Protein AF-A0A7S1UYC4-F1 (afdb_monomer_lite)

Sequence (180 aa):
DSVGELQQQQTVWDTWADSWAESAERAQAITNIPKEDDFQPSTLEFLNQTRNWTEAQLPPSNTTVIFMVMSARHNFDRRQTIRETWRQGHESNVYFLVSDICWVLPQYKYPDPYACEGPQGHNGTFEQANIDDQQQLEQEQQEHRDLIFVPRKESYRSLVYKLKFAYKWSTDHVPKLKWV

pLDDT: mean 78.08, std 19.07, range [38.5, 98.44]

Radius of gyration: 22.99 Å; chains: 1; bounding box: 60×37×69 Å

Structure (mmCIF, N/CA/C/O backbone):
data_AF-A0A7S1UYC4-F1
#
_entry.id   AF-A0A7S1UYC4-F1
#
loop_
_atom_site.group_PDB
_atom_site.id
_atom_site.type_symbol
_atom_site.label_atom_id
_atom_site.label_alt_id
_atom_site.label_comp_id
_atom_site.label_asym_id
_atom_site.label_entity_id
_atom_site.label_seq_id
_atom_site.pdbx_PDB_ins_code
_atom_site.Cartn_x
_atom_site.Cartn_y
_atom_site.Cartn_z
_atom_site.occupancy
_atom_site.B_iso_or_equiv
_atom_site.auth_seq_id
_atom_site.auth_comp_id
_atom_site.auth_asym_id
_atom_site.auth_atom_id
_atom_site.pdbx_PDB_model_num
ATOM 1 N N . ASP A 1 1 ? -42.818 -12.882 -49.581 1.00 61.03 1 ASP A N 1
ATOM 2 C CA . ASP A 1 1 ? -42.000 -12.134 -48.603 1.00 61.03 1 ASP A CA 1
ATOM 3 C C . ASP A 1 1 ? -41.576 -12.916 -47.356 1.00 61.03 1 ASP A C 1
ATOM 5 O O . ASP A 1 1 ? -40.794 -12.397 -46.581 1.00 61.03 1 ASP A O 1
ATOM 9 N N . SER A 1 2 ? -41.949 -14.192 -47.194 1.00 57.38 2 SER A N 1
ATOM 10 C CA . SER A 1 2 ? -41.576 -15.014 -46.025 1.00 57.38 2 SER A CA 1
ATOM 11 C C . SER A 1 2 ? -40.183 -15.667 -46.079 1.00 57.38 2 SER A C 1
ATOM 13 O O . SER A 1 2 ? -39.657 -16.077 -45.051 1.00 57.38 2 SER A O 1
ATOM 15 N N . VAL A 1 3 ? -39.562 -15.785 -47.259 1.00 56.50 3 VAL A N 1
ATOM 16 C CA . VAL A 1 3 ? -38.241 -16.437 -47.413 1.00 56.50 3 VAL A CA 1
ATOM 17 C C . VAL A 1 3 ? -37.093 -15.501 -47.009 1.00 56.50 3 VAL A C 1
ATOM 19 O O . VAL A 1 3 ? -36.118 -15.950 -46.412 1.00 56.50 3 VAL A O 1
ATOM 22 N N . GLY A 1 4 ? -37.232 -14.197 -47.274 1.00 57.47 4 GLY A N 1
ATOM 23 C CA . GLY A 1 4 ? -36.236 -13.191 -46.887 1.00 57.47 4 GLY A CA 1
ATOM 24 C C . GLY A 1 4 ? -36.170 -12.974 -45.373 1.00 57.47 4 GLY A C 1
ATOM 25 O O . GLY A 1 4 ? -35.083 -12.833 -44.821 1.00 57.47 4 GLY A O 1
ATOM 26 N N . GLU A 1 5 ? -37.315 -13.040 -44.690 1.00 56.94 5 GLU A N 1
ATOM 27 C CA . GLU A 1 5 ? -37.403 -12.926 -43.228 1.00 56.94 5 GLU A CA 1
ATOM 28 C C . GLU A 1 5 ? -36.732 -14.108 -42.512 1.00 56.94 5 GLU A C 1
ATOM 30 O O . GLU A 1 5 ? -36.017 -13.914 -41.531 1.00 56.94 5 GLU A O 1
ATOM 35 N N . LEU A 1 6 ? -36.886 -15.329 -43.041 1.00 57.69 6 LEU A N 1
ATOM 36 C CA . LEU A 1 6 ? -36.241 -16.527 -42.491 1.00 57.69 6 LEU A CA 1
ATOM 37 C C . LEU A 1 6 ? -34.716 -16.496 -42.661 1.00 57.69 6 LEU A C 1
ATOM 39 O O . LEU A 1 6 ? -33.992 -16.859 -41.737 1.00 57.69 6 LEU A O 1
ATOM 43 N N . GLN A 1 7 ? -34.212 -16.016 -43.802 1.00 63.75 7 GLN A N 1
ATOM 44 C CA . GLN A 1 7 ? -32.767 -15.850 -44.014 1.00 63.75 7 GLN A CA 1
ATOM 45 C C . GLN A 1 7 ? -32.174 -14.776 -43.095 1.00 63.75 7 GLN A C 1
ATOM 47 O O . GLN A 1 7 ? -31.082 -14.951 -42.551 1.00 63.75 7 GLN A O 1
ATOM 52 N N . GLN A 1 8 ? -32.909 -13.687 -42.872 1.00 66.56 8 GLN A N 1
ATOM 53 C CA . GLN A 1 8 ? -32.473 -12.616 -41.984 1.00 66.56 8 GLN A CA 1
ATOM 54 C C . GLN A 1 8 ? -32.455 -13.068 -40.517 1.00 66.56 8 GLN A C 1
ATOM 56 O O . GLN A 1 8 ? -31.492 -12.784 -39.809 1.00 66.56 8 GLN A O 1
ATOM 61 N N . GLN A 1 9 ? -33.451 -13.846 -40.079 1.00 62.72 9 GLN A N 1
ATOM 62 C CA . GLN A 1 9 ? -33.448 -14.445 -38.742 1.00 62.72 9 GLN A CA 1
ATOM 63 C C . GLN A 1 9 ? -32.313 -15.458 -38.571 1.00 62.72 9 GLN A C 1
ATOM 65 O O . GLN A 1 9 ? -31.640 -15.423 -37.546 1.00 62.72 9 GLN A O 1
ATOM 70 N N . GLN A 1 10 ? -32.040 -16.299 -39.574 1.00 67.06 10 GLN A N 1
ATOM 71 C CA . GLN A 1 10 ? -30.927 -17.252 -39.514 1.00 67.06 10 GLN A CA 1
ATOM 72 C C . GLN A 1 10 ? -29.578 -16.538 -39.351 1.00 67.06 10 GLN A C 1
ATOM 74 O O . GLN A 1 10 ? -28.783 -16.919 -38.503 1.00 67.06 10 GLN A O 1
ATOM 79 N N . THR A 1 11 ? -29.371 -15.429 -40.065 1.00 69.00 11 THR A N 1
ATOM 80 C CA . THR A 1 11 ? -28.121 -14.651 -39.979 1.00 69.00 11 THR A CA 1
ATOM 81 C C . THR A 1 11 ? -27.931 -14.026 -38.588 1.00 69.00 11 THR A C 1
ATOM 83 O O . THR A 1 11 ? -26.813 -13.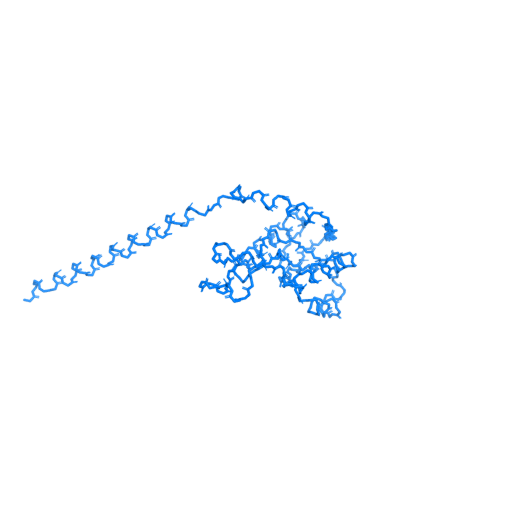927 -38.079 1.00 69.00 11 THR A O 1
ATOM 86 N N . VAL A 1 12 ? -29.027 -13.621 -37.937 1.00 71.12 12 VAL A N 1
ATOM 87 C CA . VAL A 1 12 ? -28.997 -13.138 -36.548 1.00 71.12 12 VAL A CA 1
ATOM 88 C C . VAL A 1 12 ? -28.675 -14.283 -35.583 1.00 71.12 12 VAL A C 1
ATOM 90 O O . VAL A 1 12 ? -27.864 -14.106 -34.684 1.00 71.12 12 VAL A O 1
ATOM 93 N N . TRP A 1 13 ? -29.244 -15.473 -35.775 1.00 58.12 13 TRP A N 1
ATOM 94 C CA . TRP A 1 13 ? -28.916 -16.628 -34.935 1.00 58.12 13 TRP A CA 1
ATOM 95 C C . TRP A 1 13 ? -27.456 -17.063 -35.072 1.00 58.12 13 TRP A C 1
ATOM 97 O O . TRP A 1 13 ? -26.818 -17.336 -34.056 1.00 58.12 13 TRP A O 1
ATOM 107 N N . ASP A 1 14 ? -26.919 -17.054 -36.290 1.00 69.94 14 ASP A N 1
ATOM 108 C CA . ASP A 1 14 ? -25.530 -17.431 -36.562 1.00 69.94 14 ASP A CA 1
ATOM 109 C C . ASP A 1 14 ? -24.551 -16.422 -35.928 1.00 69.94 14 ASP A C 1
ATOM 111 O O . ASP A 1 14 ? -23.631 -16.811 -35.213 1.00 69.94 14 ASP A O 1
ATOM 115 N N . THR A 1 15 ? -24.815 -15.115 -36.054 1.00 71.06 15 THR A N 1
ATOM 116 C CA . THR A 1 15 ? -23.986 -14.071 -35.410 1.00 71.06 15 THR A CA 1
ATOM 117 C C . THR A 1 15 ? -24.030 -14.117 -33.884 1.00 71.06 15 THR A C 1
ATOM 119 O O . THR A 1 15 ? -23.023 -13.854 -33.223 1.00 71.06 15 THR A O 1
ATOM 122 N N . TRP A 1 16 ? -25.178 -14.464 -33.299 1.00 59.78 16 TRP A N 1
ATOM 123 C CA . TRP A 1 16 ? -25.258 -14.690 -31.860 1.00 59.78 16 TRP A CA 1
ATOM 124 C C . TRP A 1 16 ? -24.466 -15.937 -31.471 1.00 59.78 16 TRP A C 1
ATOM 126 O O . TRP A 1 16 ? -23.680 -15.868 -30.530 1.00 59.78 16 TRP A O 1
ATOM 136 N N . ALA A 1 17 ? -24.617 -17.051 -32.191 1.00 64.69 17 ALA A N 1
ATOM 137 C CA . ALA A 1 17 ? -23.889 -18.288 -31.916 1.00 64.69 17 ALA A CA 1
ATOM 138 C C . ALA A 1 17 ? -22.362 -18.090 -31.954 1.00 64.69 17 ALA A C 1
ATOM 140 O O . ALA A 1 17 ? -21.678 -18.540 -31.033 1.00 64.69 17 ALA A O 1
ATOM 141 N N . ASP A 1 18 ? -21.851 -17.337 -32.929 1.00 71.69 18 ASP A N 1
ATOM 142 C CA . ASP A 1 18 ? -20.430 -16.984 -33.026 1.00 71.69 18 ASP A CA 1
ATOM 143 C C . ASP A 1 18 ? -19.976 -16.120 -31.836 1.00 71.69 18 ASP A C 1
ATOM 145 O O . ASP A 1 18 ? -18.947 -16.390 -31.215 1.00 71.69 18 ASP A O 1
ATOM 149 N N . SER A 1 19 ? -20.786 -15.137 -31.423 1.00 71.56 19 SER A N 1
ATOM 150 C CA . SER A 1 19 ? -20.509 -14.308 -30.239 1.00 71.56 19 SER A CA 1
ATOM 151 C C . SER A 1 19 ? -20.485 -15.118 -28.935 1.00 71.56 19 SER A C 1
ATOM 153 O O . SER A 1 19 ? -19.670 -14.841 -28.044 1.00 71.56 19 SER A O 1
ATOM 155 N N . TRP A 1 20 ? -21.350 -16.129 -28.808 1.00 53.97 20 TRP A N 1
ATOM 156 C CA . TRP A 1 20 ? -21.360 -17.043 -27.665 1.00 53.97 20 TRP A CA 1
ATOM 157 C C . TRP A 1 20 ? -20.148 -17.976 -27.676 1.00 53.97 20 TRP A C 1
ATOM 159 O O . TRP A 1 20 ? -19.571 -18.210 -26.613 1.00 53.97 20 TRP A O 1
ATOM 169 N N . ALA A 1 21 ? -19.723 -18.458 -28.847 1.00 61.84 21 ALA A N 1
ATOM 170 C CA . ALA A 1 21 ? -18.513 -19.263 -28.996 1.00 61.84 21 ALA A CA 1
ATOM 171 C C . ALA A 1 21 ? -17.251 -18.459 -28.630 1.00 61.84 21 ALA A C 1
ATOM 173 O O . ALA A 1 21 ? -16.477 -18.903 -27.783 1.00 61.84 21 ALA A O 1
ATOM 174 N N . GLU A 1 22 ? -17.104 -17.230 -29.135 1.00 65.06 22 GLU A N 1
ATOM 175 C CA . GLU A 1 22 ? -16.003 -16.328 -28.758 1.00 65.06 22 GLU A CA 1
ATOM 176 C C . GLU A 1 22 ? -16.016 -15.985 -27.259 1.00 65.06 22 GLU A C 1
ATOM 178 O O . GLU A 1 22 ? -14.968 -15.882 -26.615 1.00 65.06 22 GLU A O 1
ATOM 183 N N . SER A 1 23 ? -17.202 -15.818 -26.667 1.00 61.06 23 SER A N 1
ATOM 184 C CA . SER A 1 23 ? -17.340 -15.557 -25.228 1.00 61.06 23 SER A CA 1
ATOM 185 C C . SER A 1 23 ? -16.987 -16.782 -24.383 1.00 61.06 23 SER A C 1
ATOM 187 O O . SER A 1 23 ? -16.372 -16.634 -23.326 1.00 61.06 23 SER A O 1
ATOM 189 N N . ALA A 1 24 ? -17.322 -17.987 -24.849 1.00 54.81 24 ALA A N 1
ATOM 190 C CA . ALA A 1 24 ? -16.946 -19.240 -24.205 1.00 54.81 24 ALA A CA 1
ATOM 191 C C . ALA A 1 24 ? -15.434 -19.501 -24.306 1.00 54.81 24 ALA A C 1
ATOM 193 O O . ALA A 1 24 ? -14.824 -19.900 -23.315 1.00 54.81 24 ALA A O 1
ATOM 194 N N . GLU A 1 25 ? -14.804 -19.195 -25.442 1.00 59.28 25 GLU A N 1
ATOM 195 C CA . GLU A 1 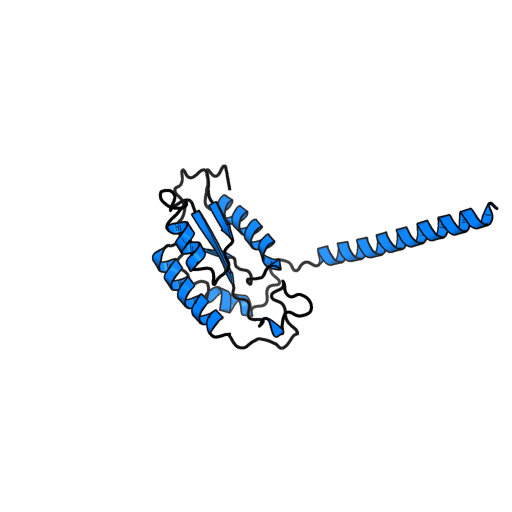25 ? -13.345 -19.254 -25.604 1.00 59.28 25 GLU A CA 1
ATOM 196 C C . GLU A 1 25 ? -12.630 -18.229 -24.711 1.00 59.28 25 GLU A C 1
ATOM 198 O O . GLU A 1 25 ? -11.659 -18.564 -24.027 1.00 59.28 25 GLU A O 1
ATOM 203 N N . ARG A 1 26 ? -13.152 -16.997 -24.606 1.00 55.41 26 ARG A N 1
ATOM 204 C CA . ARG A 1 26 ? -12.659 -15.993 -23.643 1.00 55.41 26 ARG A CA 1
ATOM 205 C C . ARG A 1 26 ? -12.831 -16.445 -22.193 1.00 55.41 26 ARG A C 1
ATOM 207 O O . ARG A 1 26 ? -11.939 -16.216 -21.379 1.00 55.41 26 ARG A O 1
ATOM 214 N N . ALA A 1 27 ? -13.938 -17.106 -21.858 1.00 49.56 27 ALA A N 1
ATOM 215 C CA . ALA A 1 27 ? -14.164 -17.661 -20.525 1.00 49.56 27 ALA A CA 1
ATOM 216 C C . ALA A 1 27 ? -13.202 -18.821 -20.212 1.00 49.56 27 ALA A C 1
ATOM 218 O O . ALA A 1 27 ? -12.683 -18.904 -19.099 1.00 49.56 27 ALA A O 1
ATOM 219 N N . GLN A 1 28 ? -12.886 -19.669 -21.194 1.00 49.75 28 GLN A N 1
ATOM 220 C CA . GLN A 1 28 ? -11.868 -20.715 -21.053 1.00 49.75 28 GLN A CA 1
ATOM 221 C C . GLN A 1 28 ? -10.452 -20.125 -20.929 1.00 49.75 28 GLN A C 1
ATOM 223 O O . GLN A 1 28 ? -9.658 -20.607 -20.121 1.00 49.75 28 GLN A O 1
ATOM 228 N N . ALA A 1 29 ? -10.145 -19.013 -21.602 1.00 49.47 29 ALA A N 1
ATOM 229 C CA . ALA A 1 29 ? -8.887 -18.287 -21.406 1.00 49.47 29 ALA A CA 1
ATOM 230 C C . ALA A 1 29 ? -8.743 -17.697 -19.984 1.00 49.47 29 ALA A C 1
ATOM 232 O O . ALA A 1 29 ? -7.631 -17.607 -19.467 1.00 49.47 29 ALA A O 1
ATOM 233 N N . ILE A 1 30 ? -9.854 -17.371 -19.309 1.00 47.16 30 ILE A N 1
ATOM 234 C CA . ILE A 1 30 ? -9.869 -16.942 -17.896 1.00 47.16 30 ILE A CA 1
ATOM 235 C C . ILE A 1 30 ? -9.618 -18.124 -16.941 1.00 47.16 30 ILE A C 1
ATOM 237 O O . ILE A 1 30 ? -9.081 -17.931 -15.854 1.00 47.16 30 ILE A O 1
ATOM 241 N N . THR A 1 31 ? -9.924 -19.365 -17.336 1.00 41.88 31 THR A N 1
ATOM 242 C CA . THR A 1 31 ? -9.573 -20.551 -16.524 1.00 41.88 31 THR A CA 1
ATOM 243 C C . THR A 1 31 ? -8.085 -20.912 -16.570 1.00 41.88 31 THR A C 1
ATOM 245 O O . THR A 1 31 ? -7.616 -21.646 -15.705 1.00 41.88 31 THR A O 1
ATOM 248 N N . ASN A 1 32 ? -7.333 -20.323 -17.507 1.00 43.12 32 ASN A N 1
ATOM 249 C CA . ASN A 1 32 ? -5.875 -20.421 -17.610 1.00 43.12 32 ASN A CA 1
ATOM 250 C C . ASN A 1 32 ? -5.150 -19.255 -16.915 1.00 43.12 32 ASN A C 1
ATOM 252 O O . ASN A 1 32 ? -4.020 -18.924 -17.275 1.00 43.12 32 ASN A O 1
ATOM 256 N N . ILE A 1 33 ? -5.777 -18.613 -15.920 1.00 44.91 33 ILE A N 1
ATOM 257 C CA . ILE A 1 33 ? -5.025 -17.769 -14.986 1.00 44.91 33 ILE A CA 1
ATOM 258 C C . ILE A 1 33 ? -3.999 -18.686 -14.301 1.00 44.91 33 ILE A C 1
ATOM 260 O O . ILE A 1 33 ? -4.416 -19.673 -13.687 1.00 44.91 33 ILE A O 1
ATOM 264 N N . PRO A 1 34 ? -2.687 -18.394 -14.408 1.00 39.03 34 PRO A N 1
ATOM 265 C CA . PRO A 1 34 ? -1.658 -19.191 -13.757 1.00 39.03 34 PRO A CA 1
ATOM 266 C C . PRO A 1 34 ? -1.994 -19.334 -12.278 1.00 39.03 34 PRO A C 1
ATOM 268 O O . PRO A 1 34 ? -2.412 -18.361 -11.633 1.00 39.03 34 PRO A O 1
ATOM 271 N N . LYS A 1 35 ? -1.857 -20.548 -11.744 1.00 41.84 35 LYS A N 1
ATOM 272 C CA . LYS A 1 35 ? -2.041 -20.752 -10.307 1.00 41.84 35 LYS A CA 1
ATOM 273 C C . LYS A 1 35 ? -0.963 -19.947 -9.586 1.00 41.84 35 LYS A C 1
ATOM 275 O O . LYS A 1 35 ? 0.087 -19.649 -10.148 1.00 41.84 35 LYS A O 1
ATOM 280 N N . GLU A 1 36 ? -1.234 -19.581 -8.339 1.00 45.31 36 GLU A N 1
ATOM 281 C CA . GLU A 1 36 ? -0.348 -18.763 -7.493 1.00 45.31 36 GLU A CA 1
ATOM 282 C C . GLU A 1 36 ? 1.101 -19.311 -7.428 1.00 45.31 36 GLU A C 1
ATOM 284 O O . GLU A 1 36 ? 2.040 -18.549 -7.211 1.00 45.31 36 GLU A O 1
ATOM 289 N N . ASP A 1 37 ? 1.279 -20.599 -7.744 1.00 42.09 37 ASP A N 1
ATOM 290 C CA . ASP A 1 37 ? 2.545 -21.338 -7.785 1.00 42.09 37 ASP A CA 1
ATOM 291 C C . ASP A 1 37 ? 3.351 -21.228 -9.104 1.00 42.09 37 ASP A C 1
ATOM 293 O O . ASP A 1 37 ? 4.490 -21.686 -9.155 1.00 42.09 37 ASP A O 1
ATOM 297 N N . ASP A 1 38 ? 2.825 -20.605 -10.167 1.00 40.00 38 ASP A N 1
ATOM 298 C CA . ASP A 1 38 ? 3.508 -20.480 -11.474 1.00 40.00 38 ASP A CA 1
ATOM 299 C C . ASP A 1 38 ? 4.470 -19.266 -11.558 1.00 40.00 38 ASP A C 1
ATOM 301 O O . ASP A 1 38 ? 4.965 -18.899 -12.631 1.00 40.00 38 ASP A O 1
ATOM 305 N N . PHE A 1 39 ? 4.749 -18.603 -10.432 1.00 44.22 39 PHE A N 1
ATOM 306 C CA . PHE A 1 39 ? 5.620 -17.426 -10.375 1.00 44.22 39 PHE A CA 1
ATOM 307 C C . PHE A 1 39 ? 7.111 -17.835 -10.449 1.00 44.22 39 PHE A C 1
ATOM 309 O O . PHE A 1 39 ? 7.645 -18.499 -9.563 1.00 44.22 39 PHE A O 1
ATOM 316 N N . GLN A 1 40 ? 7.781 -17.461 -11.548 1.00 38.91 40 GLN A N 1
ATOM 317 C CA . GLN A 1 40 ? 9.150 -17.870 -11.911 1.00 38.91 40 GLN A CA 1
ATOM 318 C C . GLN A 1 40 ? 10.222 -17.567 -10.832 1.00 38.91 40 GLN A C 1
ATOM 320 O O . GLN A 1 40 ? 10.219 -16.472 -10.276 1.00 38.91 40 GLN A O 1
ATOM 325 N N . PRO A 1 41 ? 11.229 -18.448 -10.629 1.00 38.50 41 PRO A N 1
ATOM 326 C CA . PRO A 1 41 ? 12.189 -18.422 -9.510 1.00 38.50 41 PRO A CA 1
ATOM 327 C C . PRO A 1 41 ? 13.011 -17.135 -9.302 1.00 38.50 41 PRO A C 1
ATOM 329 O O . PRO A 1 41 ? 13.522 -16.925 -8.203 1.00 38.50 41 PRO A O 1
ATOM 332 N N . SER A 1 42 ? 13.078 -16.223 -10.277 1.00 44.69 42 SER A N 1
ATOM 333 C CA . SER A 1 42 ? 13.625 -14.868 -10.079 1.00 44.69 42 SER A CA 1
ATOM 334 C C . SER A 1 42 ? 12.846 -14.050 -9.040 1.00 44.69 42 SER A C 1
ATOM 336 O O . SER A 1 42 ? 13.345 -13.060 -8.513 1.00 44.69 42 SER A O 1
ATOM 338 N N . THR A 1 43 ? 11.611 -14.448 -8.735 1.00 50.72 43 THR A N 1
ATOM 339 C CA . THR A 1 43 ? 10.798 -13.821 -7.696 1.00 50.72 43 THR A CA 1
ATOM 340 C C . THR A 1 43 ? 11.159 -14.337 -6.316 1.00 50.72 43 THR A C 1
ATOM 342 O O . THR A 1 43 ? 10.984 -13.596 -5.372 1.00 50.72 43 THR A O 1
ATOM 345 N N . LEU A 1 44 ? 11.714 -15.541 -6.154 1.00 39.97 44 LEU A N 1
ATOM 346 C CA . LEU A 1 44 ? 12.125 -16.070 -4.844 1.00 39.97 44 LEU A CA 1
ATOM 347 C C . LEU A 1 44 ? 13.412 -15.410 -4.320 1.00 39.97 44 LEU A C 1
ATOM 349 O O . LEU A 1 44 ? 13.498 -15.099 -3.134 1.00 39.97 44 LEU A O 1
ATOM 353 N N . GLU A 1 45 ? 14.382 -15.125 -5.194 1.00 44.41 45 GLU A N 1
ATOM 354 C CA . GLU A 1 45 ? 15.584 -14.353 -4.833 1.00 44.41 45 GLU A CA 1
ATOM 355 C C . GLU A 1 45 ? 15.262 -12.880 -4.547 1.00 44.41 45 GLU A C 1
ATOM 357 O O . GLU A 1 45 ? 15.775 -12.312 -3.582 1.00 44.41 45 GLU A O 1
ATOM 362 N N . PHE A 1 46 ? 14.356 -12.275 -5.320 1.00 47.31 46 PHE A N 1
ATOM 363 C CA . PHE A 1 46 ? 13.914 -10.901 -5.086 1.00 47.31 46 PHE A CA 1
ATOM 364 C C . PHE A 1 46 ? 12.969 -10.784 -3.878 1.00 47.31 46 PHE A C 1
ATOM 366 O O . PHE A 1 46 ? 13.115 -9.865 -3.080 1.00 47.31 46 PHE A O 1
ATOM 373 N N . LEU A 1 47 ? 12.086 -11.766 -3.650 1.00 45.22 47 LEU A N 1
ATOM 374 C CA . LEU A 1 47 ? 11.275 -11.861 -2.431 1.00 45.22 47 LEU A CA 1
ATOM 375 C C . LEU A 1 47 ? 12.155 -11.947 -1.181 1.00 45.22 47 LEU A C 1
ATOM 377 O O . LEU A 1 47 ? 11.776 -11.416 -0.142 1.00 45.22 47 LEU A O 1
ATOM 381 N N . ASN A 1 48 ? 13.337 -12.566 -1.281 1.00 43.28 48 ASN A N 1
ATOM 382 C CA . ASN A 1 48 ? 14.327 -12.578 -0.206 1.00 43.28 48 ASN A CA 1
ATOM 383 C C . ASN A 1 48 ? 15.014 -11.214 -0.005 1.00 43.28 48 ASN A C 1
ATOM 385 O O . ASN A 1 48 ? 15.320 -10.870 1.134 1.00 43.28 48 ASN A O 1
ATOM 389 N N . GLN A 1 49 ? 15.189 -10.398 -1.052 1.00 48.44 49 GLN A N 1
ATOM 390 C CA . GLN A 1 49 ? 15.617 -8.997 -0.904 1.00 48.44 49 GLN A CA 1
ATOM 391 C C . GLN A 1 49 ? 14.502 -8.134 -0.294 1.00 48.44 49 GLN A C 1
ATOM 393 O O . GLN A 1 49 ? 14.760 -7.366 0.630 1.00 48.44 49 GLN A O 1
ATOM 398 N N . THR A 1 50 ? 13.241 -8.348 -0.689 1.00 47.69 50 THR A N 1
ATOM 399 C CA . THR A 1 50 ? 12.071 -7.725 -0.049 1.00 47.69 50 THR A CA 1
ATOM 400 C C . THR A 1 50 ? 11.654 -8.369 1.281 1.00 47.69 50 THR A C 1
ATOM 402 O O . THR A 1 50 ? 10.631 -8.001 1.849 1.00 47.69 50 THR A O 1
ATOM 405 N N . ARG A 1 51 ? 12.435 -9.310 1.825 1.00 50.47 51 ARG A N 1
ATOM 406 C CA . ARG A 1 51 ? 12.225 -9.880 3.169 1.00 50.47 51 ARG A CA 1
ATOM 407 C C . ARG A 1 51 ? 13.048 -9.205 4.259 1.00 50.47 51 ARG A C 1
ATOM 409 O O . ARG A 1 51 ? 12.726 -9.392 5.424 1.00 50.47 51 ARG A O 1
ATOM 416 N N . ASN A 1 52 ? 14.038 -8.381 3.915 1.00 55.69 52 ASN A N 1
ATOM 417 C CA . ASN A 1 52 ? 14.714 -7.510 4.886 1.00 55.69 52 ASN A CA 1
ATOM 418 C C . ASN A 1 52 ? 13.915 -6.223 5.162 1.00 55.69 52 ASN A C 1
ATOM 420 O O . ASN A 1 52 ? 14.484 -5.169 5.430 1.00 55.69 52 ASN A O 1
ATOM 424 N N . TRP A 1 53 ? 12.588 -6.294 5.084 1.00 64.69 53 TRP A N 1
ATOM 425 C CA . TRP A 1 53 ? 11.715 -5.190 5.446 1.00 64.69 53 TRP A CA 1
ATOM 426 C C . TRP A 1 53 ? 11.275 -5.358 6.886 1.00 64.69 53 TRP A C 1
ATOM 428 O O . TRP A 1 53 ? 10.830 -6.431 7.294 1.00 64.69 53 TRP A O 1
ATOM 438 N N . THR A 1 54 ? 11.361 -4.276 7.651 1.00 72.19 54 THR A N 1
ATOM 439 C CA . THR A 1 54 ? 10.736 -4.229 8.968 1.00 72.19 54 THR A CA 1
ATOM 440 C C . THR A 1 54 ? 9.236 -4.447 8.799 1.00 72.19 54 THR A C 1
ATOM 442 O O . THR A 1 54 ? 8.573 -3.714 8.062 1.00 72.19 54 THR A O 1
ATOM 445 N N . GLU A 1 55 ? 8.692 -5.456 9.478 1.00 85.25 55 GLU A N 1
ATOM 446 C CA . GLU A 1 55 ? 7.256 -5.714 9.445 1.00 85.25 55 GLU A CA 1
ATOM 447 C C . GLU A 1 55 ? 6.467 -4.526 10.003 1.00 85.25 55 GLU A C 1
ATOM 449 O O . GLU A 1 55 ? 6.875 -3.872 10.981 1.00 85.25 55 GLU A O 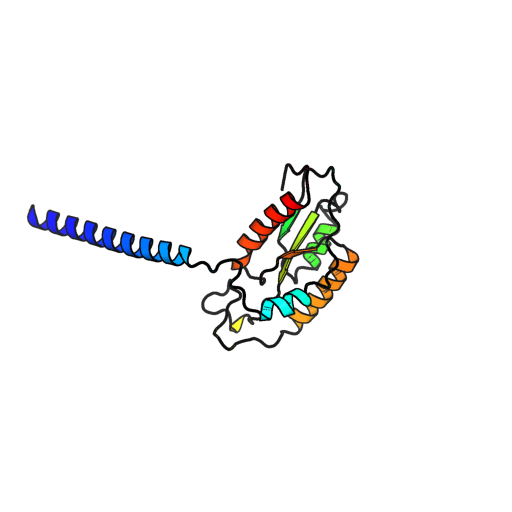1
ATOM 454 N N . ALA A 1 56 ? 5.309 -4.291 9.381 1.00 89.19 56 ALA A N 1
ATOM 455 C CA . ALA A 1 56 ? 4.337 -3.318 9.847 1.00 89.19 56 ALA A CA 1
ATOM 456 C C . ALA A 1 56 ? 3.989 -3.593 11.312 1.00 89.19 56 ALA A C 1
ATOM 458 O O . ALA A 1 56 ? 3.828 -4.741 11.734 1.00 89.19 56 ALA A O 1
ATOM 459 N N . GLN A 1 57 ? 3.858 -2.531 12.098 1.00 93.00 57 GLN A N 1
ATOM 460 C CA . GLN A 1 57 ? 3.386 -2.667 13.463 1.00 93.00 57 GLN A CA 1
ATOM 461 C C . GLN A 1 57 ? 1.938 -3.158 13.445 1.00 93.00 57 GLN A C 1
ATOM 463 O O . GLN A 1 57 ? 1.072 -2.529 12.841 1.00 93.00 57 GLN A O 1
ATOM 468 N N . LEU A 1 58 ? 1.665 -4.276 14.119 1.00 92.38 58 LEU A N 1
ATOM 469 C CA . LEU A 1 58 ? 0.312 -4.820 14.183 1.00 92.38 58 LEU A CA 1
ATOM 470 C C . LEU A 1 58 ? -0.639 -3.867 14.921 1.00 92.38 58 LEU A C 1
ATOM 472 O O . LEU A 1 58 ? -0.235 -3.231 15.904 1.00 92.38 58 LEU A O 1
ATOM 476 N N . PRO A 1 59 ? -1.906 -3.789 14.488 1.00 92.81 59 PRO A N 1
ATOM 477 C CA . PRO A 1 59 ? -2.889 -2.958 15.156 1.00 92.81 59 PRO A CA 1
ATOM 478 C C . PRO A 1 59 ? -3.249 -3.552 16.530 1.00 92.81 59 PRO A C 1
ATOM 480 O O . PRO A 1 59 ? -3.124 -4.763 16.748 1.00 92.81 59 PRO A O 1
ATOM 483 N N . PRO A 1 60 ? -3.740 -2.734 17.477 1.00 93.12 60 PRO A N 1
ATOM 484 C CA . PRO A 1 60 ? -4.222 -3.208 18.768 1.00 93.12 60 PRO A CA 1
ATOM 485 C C . PRO A 1 60 ? -5.275 -4.313 18.625 1.00 93.12 60 PRO A C 1
ATOM 487 O O . PRO A 1 60 ? -6.140 -4.259 17.750 1.00 93.12 60 PRO A O 1
ATOM 490 N N . SER A 1 61 ? -5.279 -5.290 19.534 1.00 90.44 61 SER A N 1
ATOM 491 C CA . SER A 1 61 ? -6.189 -6.450 19.476 1.00 90.44 61 SER A CA 1
ATOM 492 C C . SER A 1 61 ? -7.679 -6.103 19.625 1.00 90.44 61 SER A C 1
ATOM 494 O O . SER A 1 61 ? -8.554 -6.927 19.346 1.00 90.44 61 SER A O 1
ATOM 496 N N . ASN A 1 62 ? -7.989 -4.890 20.087 1.00 93.62 62 ASN A N 1
ATOM 497 C CA . ASN A 1 62 ? -9.339 -4.341 20.191 1.00 93.62 62 ASN A CA 1
ATOM 498 C C . ASN A 1 62 ? -9.736 -3.444 19.006 1.00 93.62 62 ASN A C 1
ATOM 500 O O . ASN A 1 62 ? -10.825 -2.871 19.036 1.00 93.62 62 ASN A O 1
ATOM 504 N N . THR A 1 63 ? -8.894 -3.336 17.978 1.00 95.62 63 THR A N 1
ATOM 505 C CA . THR A 1 63 ? -9.185 -2.571 16.764 1.00 95.62 63 THR A CA 1
ATOM 506 C C . THR A 1 63 ? -10.398 -3.156 16.049 1.00 95.62 63 THR A C 1
ATOM 508 O O . THR A 1 63 ? -10.491 -4.363 15.832 1.00 95.62 63 THR A O 1
ATOM 511 N N . THR A 1 64 ? -11.344 -2.284 15.699 1.00 96.69 64 THR A N 1
ATOM 512 C CA . THR A 1 64 ? -12.577 -2.654 14.979 1.00 96.69 64 THR A CA 1
ATOM 513 C C . THR A 1 64 ? -12.685 -2.001 13.604 1.00 96.69 64 THR A C 1
ATOM 515 O O . THR A 1 64 ? -13.468 -2.465 12.778 1.00 96.69 64 THR A O 1
ATOM 518 N N . VAL A 1 65 ? -11.898 -0.954 13.354 1.00 96.19 65 VAL A N 1
ATOM 519 C CA . VAL A 1 65 ? -11.833 -0.211 12.094 1.00 96.19 65 VAL A CA 1
ATOM 520 C C . VAL A 1 65 ? -10.369 -0.093 11.703 1.00 96.19 65 VAL A C 1
ATOM 522 O O . VAL A 1 65 ? -9.553 0.277 12.549 1.00 96.19 65 VAL A O 1
ATOM 525 N N . ILE A 1 66 ? -10.051 -0.371 10.445 1.00 97.19 66 ILE A N 1
ATOM 526 C CA . ILE A 1 66 ? -8.721 -0.151 9.877 1.00 97.19 66 ILE A CA 1
ATOM 527 C C . ILE A 1 66 ? -8.851 0.597 8.553 1.00 97.19 66 ILE A C 1
ATOM 529 O O . ILE A 1 66 ? -9.773 0.340 7.794 1.00 97.19 66 ILE A O 1
ATOM 533 N N . PHE A 1 67 ? -7.930 1.510 8.271 1.00 97.56 67 PHE A N 1
ATOM 534 C CA . PHE A 1 67 ? -7.875 2.254 7.020 1.00 97.56 67 PHE A CA 1
ATOM 535 C C . PHE A 1 67 ? -6.718 1.730 6.179 1.00 97.56 67 PHE A C 1
ATOM 537 O O . PHE A 1 67 ? -5.553 1.835 6.563 1.00 97.56 67 PHE A O 1
ATOM 544 N N . MET A 1 68 ? -7.053 1.181 5.016 1.00 97.44 68 MET A N 1
ATOM 545 C CA . MET A 1 68 ? -6.106 0.557 4.095 1.00 97.44 68 MET A CA 1
ATOM 546 C C . MET A 1 68 ? -5.898 1.462 2.878 1.00 97.44 68 MET A C 1
ATOM 548 O O . MET A 1 68 ? -6.656 1.430 1.910 1.00 97.44 68 MET A O 1
ATOM 552 N N . VAL A 1 69 ? -4.869 2.306 2.928 1.00 97.88 69 VAL A N 1
ATOM 553 C CA . VAL A 1 69 ? -4.603 3.324 1.908 1.00 97.88 69 VAL A CA 1
ATOM 554 C C . VAL A 1 69 ? -3.701 2.751 0.819 1.00 97.88 69 VAL A C 1
ATOM 556 O O . VAL A 1 69 ? -2.494 2.601 1.000 1.00 97.88 69 VAL A O 1
ATOM 559 N N . MET A 1 70 ? -4.258 2.454 -0.354 1.00 97.06 70 MET A N 1
ATOM 560 C CA . MET A 1 70 ? -3.446 2.074 -1.516 1.00 97.06 70 MET A CA 1
ATOM 561 C C . MET A 1 70 ? -2.581 3.259 -1.961 1.00 97.06 70 MET A C 1
ATOM 563 O O . MET A 1 70 ? -3.101 4.291 -2.383 1.00 97.06 70 MET A O 1
ATOM 567 N N . SER A 1 71 ? -1.260 3.108 -1.883 1.00 96.69 71 SER A N 1
ATOM 568 C CA . SER A 1 71 ? -0.295 4.152 -2.228 1.00 96.69 71 SER A CA 1
ATOM 569 C C . SER A 1 71 ? 0.702 3.642 -3.269 1.00 96.69 71 SER A C 1
ATOM 571 O O . SER A 1 71 ? 0.995 2.448 -3.342 1.00 96.69 71 SER A O 1
ATOM 573 N N . ALA A 1 72 ? 1.191 4.541 -4.119 1.00 93.25 72 ALA A N 1
ATOM 574 C CA . ALA A 1 72 ? 2.278 4.238 -5.046 1.00 93.25 72 ALA A CA 1
ATOM 575 C C . ALA A 1 72 ? 3.619 4.420 -4.332 1.00 93.25 72 ALA A C 1
ATOM 577 O O . ALA A 1 72 ? 3.712 5.221 -3.404 1.00 93.25 72 ALA A O 1
ATOM 578 N N . ARG A 1 73 ? 4.662 3.730 -4.790 1.00 92.69 73 ARG A N 1
ATOM 579 C CA . ARG A 1 73 ? 6.012 3.771 -4.197 1.00 92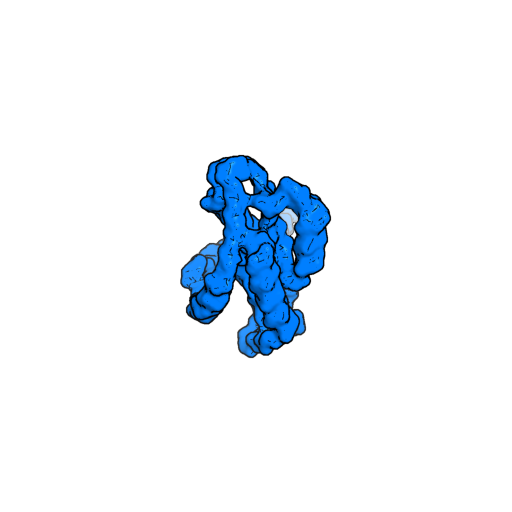.69 73 ARG A CA 1
ATOM 580 C C . ARG A 1 73 ? 6.516 5.205 -3.951 1.00 92.69 73 ARG A C 1
ATOM 582 O O . ARG A 1 73 ? 6.684 5.579 -2.794 1.00 92.69 73 ARG A O 1
ATOM 589 N N . HIS A 1 74 ? 6.549 6.033 -4.995 1.00 93.25 74 HIS A N 1
ATOM 590 C CA . HIS A 1 74 ? 6.998 7.434 -4.965 1.00 93.25 74 HIS A CA 1
ATOM 591 C C . HIS A 1 74 ? 6.094 8.431 -4.207 1.00 93.25 74 HIS A C 1
ATOM 593 O O . HIS A 1 74 ? 6.422 9.609 -4.116 1.00 93.25 74 HIS A O 1
ATOM 599 N N . ASN A 1 75 ? 4.929 8.029 -3.681 1.00 96.69 75 ASN A N 1
ATOM 600 C CA . ASN A 1 75 ? 3.981 8.955 -3.032 1.00 96.69 75 ASN A CA 1
ATOM 601 C C . ASN A 1 75 ? 4.351 9.297 -1.569 1.00 96.69 75 ASN A C 1
ATOM 603 O O . ASN A 1 75 ? 3.464 9.336 -0.711 1.00 96.69 75 ASN A O 1
ATOM 607 N N . PHE A 1 76 ? 5.629 9.556 -1.281 1.00 97.56 76 PHE A N 1
ATOM 608 C CA . PHE A 1 76 ? 6.134 9.862 0.066 1.00 97.56 76 PHE A CA 1
ATOM 609 C C . PHE A 1 76 ? 5.421 11.068 0.686 1.00 97.56 76 PHE A C 1
ATOM 611 O O . PHE A 1 76 ? 4.772 10.928 1.720 1.00 97.56 76 PHE A O 1
ATOM 618 N N . ASP A 1 77 ? 5.403 12.208 -0.011 1.00 98.06 77 ASP A N 1
ATOM 619 C CA . ASP A 1 77 ? 4.770 13.445 0.472 1.00 98.06 77 ASP A CA 1
ATOM 620 C C . ASP A 1 77 ? 3.280 13.267 0.781 1.00 98.06 77 ASP A C 1
ATOM 622 O O . ASP A 1 77 ? 2.748 13.842 1.730 1.00 98.06 77 ASP A O 1
ATOM 626 N N . ARG A 1 78 ? 2.581 12.435 -0.003 1.00 98.25 78 ARG A N 1
ATOM 627 C CA . ARG A 1 78 ? 1.156 12.155 0.222 1.00 98.25 78 ARG A CA 1
ATOM 628 C C . ARG A 1 78 ? 0.946 11.298 1.458 1.00 98.25 78 ARG A C 1
ATOM 630 O O . ARG A 1 78 ? 0.017 11.565 2.217 1.00 98.25 78 ARG A O 1
ATOM 637 N N . ARG A 1 79 ? 1.780 10.271 1.654 1.00 98.12 79 ARG A N 1
ATOM 638 C CA . ARG A 1 79 ? 1.736 9.463 2.877 1.00 98.12 79 ARG A CA 1
ATOM 639 C C . ARG A 1 79 ? 2.037 10.344 4.078 1.00 98.12 79 ARG A C 1
ATOM 641 O O . ARG A 1 79 ? 1.231 10.356 5.000 1.00 98.12 79 ARG A O 1
ATOM 648 N N . GLN A 1 80 ? 3.080 11.168 4.007 1.00 98.19 80 GLN A N 1
ATOM 649 C CA . GLN A 1 80 ? 3.438 12.104 5.067 1.00 98.19 80 GLN A CA 1
ATOM 650 C C . GLN A 1 80 ? 2.312 13.093 5.385 1.00 98.19 80 GLN A C 1
ATOM 652 O O . GLN A 1 80 ? 1.917 13.220 6.539 1.00 98.19 80 GLN A O 1
ATOM 657 N N . THR A 1 81 ? 1.698 13.693 4.363 1.00 98.44 81 THR A N 1
ATOM 658 C CA . THR A 1 81 ? 0.535 14.576 4.540 1.00 98.44 81 THR A CA 1
ATOM 659 C C . THR A 1 81 ? -0.598 13.858 5.274 1.00 98.44 81 THR A C 1
ATOM 661 O O . THR A 1 81 ? -1.238 14.436 6.146 1.00 98.44 81 THR A O 1
ATOM 664 N N . ILE A 1 82 ? -0.864 12.586 4.960 1.00 98.38 82 ILE A N 1
ATOM 665 C CA . ILE A 1 82 ? -1.873 11.793 5.673 1.00 98.38 82 ILE A CA 1
ATOM 666 C C . ILE A 1 82 ? -1.471 11.602 7.140 1.00 98.38 82 ILE A C 1
ATOM 668 O O . ILE A 1 82 ? -2.322 11.803 8.007 1.00 98.38 82 ILE A O 1
ATOM 672 N N . ARG A 1 83 ? -0.197 11.278 7.421 1.00 97.69 83 ARG A N 1
ATOM 673 C CA . ARG A 1 83 ? 0.341 11.143 8.791 1.00 97.69 83 ARG A CA 1
ATOM 674 C C . ARG A 1 83 ? 0.138 12.407 9.620 1.00 97.69 83 ARG A C 1
ATOM 676 O O . ARG A 1 83 ? -0.257 12.315 10.776 1.00 97.69 83 ARG A O 1
ATOM 683 N N . GLU A 1 84 ? 0.361 13.562 9.008 1.00 97.12 84 GLU A N 1
ATOM 684 C CA . GLU A 1 84 ? 0.286 14.876 9.653 1.00 97.12 84 GLU A CA 1
ATOM 685 C C . GLU A 1 84 ? -1.134 15.455 9.721 1.00 97.12 84 GLU A C 1
ATOM 687 O O . GLU A 1 84 ? -1.357 16.453 10.404 1.00 97.12 84 GLU A O 1
ATOM 692 N N . THR A 1 85 ? -2.098 14.856 9.015 1.00 97.50 85 THR A N 1
ATOM 693 C CA . THR A 1 85 ? -3.481 15.344 8.957 1.00 97.50 85 THR A CA 1
ATOM 694 C C . THR A 1 85 ? -4.448 14.348 9.590 1.00 97.50 85 THR A C 1
ATOM 696 O O . THR A 1 85 ? -4.451 14.161 10.801 1.00 97.50 85 THR A O 1
ATOM 699 N N . TRP A 1 86 ? -5.305 13.699 8.804 1.00 96.38 86 TRP A N 1
ATOM 700 C CA . TRP A 1 86 ? -6.424 12.914 9.326 1.00 96.38 86 TRP A CA 1
ATOM 701 C C . TRP A 1 86 ? -6.011 11.584 9.972 1.00 96.38 86 TRP A C 1
ATOM 703 O O . TRP A 1 86 ? -6.840 10.967 10.640 1.00 96.38 86 TRP A O 1
ATOM 713 N N . ARG A 1 87 ? -4.755 11.133 9.815 1.00 95.62 87 ARG A N 1
ATOM 714 C CA . ARG A 1 87 ? -4.222 9.994 10.585 1.00 95.62 87 ARG A CA 1
ATOM 715 C C . ARG A 1 87 ? -3.932 10.365 12.041 1.00 95.62 87 ARG A C 1
ATOM 717 O O . ARG A 1 87 ? -3.891 9.462 12.874 1.00 95.62 87 ARG A O 1
ATOM 724 N N . GLN A 1 88 ? -3.715 11.644 12.351 1.00 94.38 88 GLN A N 1
ATOM 725 C CA . GLN A 1 88 ? -3.322 12.085 13.688 1.00 94.38 88 GLN A CA 1
ATOM 726 C C . GLN A 1 88 ? -4.358 11.652 14.739 1.00 94.38 88 GLN A C 1
ATOM 728 O O . GLN A 1 88 ? -5.554 11.905 14.592 1.00 94.38 88 GLN A O 1
ATOM 733 N N . GLY A 1 89 ? -3.898 10.981 15.798 1.00 92.56 89 GLY A N 1
ATOM 734 C CA . GLY A 1 89 ? -4.746 10.376 16.833 1.00 92.56 89 GLY A CA 1
ATOM 735 C C . GLY A 1 89 ? -5.293 8.982 16.491 1.00 92.56 89 GLY A C 1
ATOM 736 O O . GLY A 1 89 ? -6.007 8.384 17.302 1.00 92.56 89 GLY A O 1
ATOM 737 N N . HIS A 1 90 ? -4.972 8.451 15.308 1.00 92.50 90 HIS A N 1
ATOM 738 C CA . HIS A 1 90 ? -5.379 7.134 14.811 1.00 92.50 90 HIS A CA 1
ATOM 739 C C . HIS A 1 90 ? -4.204 6.365 14.179 1.00 92.50 90 HIS A C 1
ATOM 741 O O . HIS A 1 90 ? -4.387 5.554 13.267 1.00 92.50 90 HIS A O 1
ATOM 747 N N . GLU A 1 91 ? -2.982 6.596 14.662 1.00 92.88 91 GLU A N 1
ATOM 748 C CA . GLU A 1 91 ? -1.733 6.132 14.052 1.00 92.88 91 GLU A CA 1
ATOM 749 C C . GLU A 1 91 ? -1.673 4.610 13.898 1.00 92.88 91 GLU A C 1
ATOM 751 O O . GLU A 1 91 ? -1.119 4.116 12.915 1.00 92.88 91 GLU A O 1
ATOM 756 N N . SER A 1 92 ? -2.272 3.877 14.839 1.00 92.12 92 SER A N 1
ATOM 757 C CA . SER A 1 92 ? -2.305 2.412 14.878 1.00 92.12 92 SER A CA 1
ATOM 758 C C . SER A 1 92 ? -3.356 1.766 13.971 1.00 92.12 92 SER A C 1
ATOM 760 O O . SER A 1 92 ? -3.457 0.542 13.939 1.00 92.12 92 SER A O 1
ATOM 762 N N . ASN A 1 93 ? -4.181 2.568 13.290 1.00 94.81 93 ASN A N 1
ATOM 763 C CA . ASN A 1 93 ? -5.320 2.080 12.511 1.00 94.81 93 ASN A CA 1
ATOM 764 C C . ASN A 1 93 ? -5.184 2.388 11.017 1.00 94.81 93 ASN A C 1
ATOM 766 O O . ASN A 1 93 ? -6.040 1.966 10.247 1.00 94.81 93 ASN A O 1
ATOM 770 N N . VAL A 1 94 ? -4.162 3.135 10.596 1.00 97.38 94 VAL A N 1
ATOM 771 C CA . VAL A 1 94 ? -3.982 3.567 9.204 1.00 97.38 94 VAL A CA 1
ATOM 772 C C . VAL A 1 94 ? -2.710 2.951 8.644 1.00 97.38 94 VAL A C 1
ATOM 774 O O . VAL A 1 94 ? -1.636 3.151 9.206 1.00 97.38 94 VAL A O 1
ATOM 777 N N . TYR A 1 95 ? -2.843 2.249 7.521 1.00 97.81 95 TYR A N 1
ATOM 778 C CA . TYR A 1 95 ? -1.750 1.548 6.856 1.00 97.81 95 TYR A CA 1
ATOM 779 C C . TYR A 1 95 ? -1.696 1.892 5.374 1.00 97.81 95 TYR A C 1
ATOM 781 O O . TYR A 1 95 ? -2.731 2.067 4.725 1.00 97.81 95 TYR A O 1
ATOM 789 N N . PHE A 1 96 ? -0.489 1.937 4.819 1.00 97.94 96 PHE A N 1
ATOM 790 C CA . PHE A 1 96 ? -0.265 2.208 3.404 1.00 97.94 96 PHE A CA 1
ATOM 791 C C . PHE A 1 96 ? 0.143 0.942 2.660 1.00 97.94 96 PHE A C 1
ATOM 793 O O . PHE A 1 96 ? 1.150 0.321 2.982 1.00 97.94 96 PHE A O 1
ATOM 800 N N . LEU A 1 97 ? -0.602 0.580 1.618 1.00 96.69 97 LEU A N 1
ATOM 801 C CA . LEU A 1 97 ? -0.269 -0.561 0.772 1.00 96.69 97 LEU A CA 1
ATOM 802 C C . LEU A 1 97 ? 0.618 -0.121 -0.377 1.00 96.69 97 LEU A C 1
ATOM 804 O O . LEU A 1 97 ? 0.161 0.598 -1.271 1.00 96.69 97 LEU A O 1
ATOM 808 N N . VAL A 1 98 ? 1.854 -0.604 -0.372 1.00 94.75 98 VAL A N 1
ATOM 809 C CA . VAL A 1 98 ? 2.856 -0.319 -1.399 1.00 94.75 98 VAL A CA 1
ATOM 810 C C . VAL A 1 98 ? 3.229 -1.621 -2.093 1.00 94.75 98 VAL A C 1
ATOM 812 O O . VAL A 1 98 ? 3.396 -2.655 -1.453 1.00 94.75 98 VAL A O 1
ATOM 815 N N . SER A 1 99 ? 3.304 -1.582 -3.419 1.00 91.50 99 SER A N 1
ATOM 816 C CA . SER A 1 99 ? 3.635 -2.752 -4.225 1.00 91.50 99 SER A CA 1
ATOM 817 C C . SER A 1 99 ? 5.116 -2.815 -4.562 1.00 91.50 99 SER A C 1
ATOM 819 O O . SER A 1 99 ? 5.896 -1.879 -4.357 1.00 91.50 99 SER A O 1
ATOM 821 N N . ASP A 1 100 ? 5.481 -3.942 -5.147 1.00 86.12 100 ASP A N 1
ATOM 822 C CA . ASP A 1 100 ? 6.805 -4.153 -5.677 1.00 86.12 100 ASP A CA 1
ATOM 823 C C . ASP A 1 100 ? 7.108 -3.251 -6.883 1.00 86.12 100 ASP A C 1
ATOM 825 O O . ASP A 1 100 ? 6.225 -2.658 -7.494 1.00 86.12 100 ASP A O 1
ATOM 829 N N . ILE A 1 101 ? 8.369 -3.111 -7.236 1.00 83.69 101 ILE A N 1
ATOM 830 C CA . ILE A 1 101 ? 8.845 -2.236 -8.294 1.00 83.69 101 ILE A CA 1
ATOM 831 C C . ILE A 1 101 ? 8.441 -2.757 -9.673 1.00 83.69 101 ILE A C 1
ATOM 833 O O . ILE A 1 101 ? 8.388 -3.961 -9.944 1.00 83.69 101 ILE A O 1
ATOM 837 N N . CYS A 1 102 ? 8.154 -1.813 -10.569 1.00 81.69 102 CYS A N 1
ATOM 838 C CA . CYS A 1 102 ? 7.980 -2.102 -11.978 1.00 81.69 102 CYS A CA 1
ATOM 839 C C . CYS A 1 102 ? 9.237 -1.743 -12.770 1.00 81.69 102 CYS A C 1
ATOM 841 O O . CYS A 1 102 ? 9.585 -0.574 -12.903 1.00 81.69 102 CYS A O 1
ATOM 843 N N . TRP A 1 103 ? 9.878 -2.761 -13.340 1.00 76.62 103 TRP A N 1
ATOM 844 C CA . TRP A 1 103 ? 11.124 -2.645 -14.110 1.00 76.62 103 TRP A CA 1
ATOM 845 C C . TRP A 1 103 ? 10.930 -2.167 -15.555 1.00 76.62 103 TRP A C 1
ATOM 847 O O . TRP A 1 103 ? 11.896 -1.957 -16.286 1.00 76.62 103 TRP A O 1
ATOM 857 N N . VAL A 1 104 ? 9.678 -2.052 -15.999 1.00 76.25 104 VAL A N 1
ATOM 858 C CA . VAL A 1 104 ? 9.351 -1.654 -17.367 1.00 76.25 104 VAL A CA 1
ATOM 859 C C . VAL A 1 104 ? 9.304 -0.134 -17.423 1.00 76.25 104 VAL A C 1
ATOM 861 O O . VAL A 1 104 ? 8.410 0.487 -16.839 1.00 76.25 104 VAL A O 1
ATOM 864 N N . LEU A 1 105 ? 10.264 0.458 -18.134 1.00 73.19 105 LEU A N 1
ATOM 865 C CA . LEU A 1 105 ? 10.290 1.902 -18.353 1.00 73.19 105 LEU A CA 1
ATOM 866 C C . LEU A 1 105 ? 9.014 2.350 -19.084 1.00 73.19 105 LEU A C 1
ATOM 868 O O . LEU A 1 105 ? 8.498 1.591 -19.912 1.00 73.19 105 LEU A O 1
ATOM 872 N N . PRO A 1 106 ? 8.504 3.569 -18.829 1.00 76.31 106 PRO A N 1
ATOM 873 C CA . PRO A 1 106 ? 7.262 4.054 -19.429 1.00 76.31 106 PRO A CA 1
ATOM 874 C C . PRO A 1 106 ? 7.205 3.907 -20.955 1.00 76.31 106 PRO A C 1
ATOM 876 O O . PRO A 1 106 ? 6.161 3.524 -21.479 1.00 76.31 106 PRO A O 1
ATOM 879 N N . GLN A 1 107 ? 8.324 4.116 -21.664 1.00 75.81 107 GLN A N 1
ATOM 880 C CA . GLN A 1 107 ? 8.375 3.975 -23.125 1.00 75.81 107 GLN A CA 1
ATOM 881 C C . GLN A 1 107 ? 8.170 2.538 -23.635 1.00 75.81 107 GLN A C 1
ATOM 883 O O . GLN A 1 107 ? 7.900 2.348 -24.817 1.00 75.81 107 GLN A O 1
ATOM 888 N N . TYR A 1 108 ? 8.298 1.533 -22.766 1.00 76.50 108 TYR A N 1
ATOM 889 C CA . TYR A 1 108 ? 8.175 0.117 -23.115 1.00 76.50 108 TYR A CA 1
ATOM 890 C C . TYR A 1 108 ? 6.862 -0.519 -22.637 1.00 76.50 108 TYR A C 1
ATOM 892 O O . TYR A 1 108 ? 6.657 -1.708 -22.866 1.00 76.50 108 TYR A O 1
ATOM 900 N N . LYS A 1 109 ? 5.947 0.247 -22.023 1.00 75.06 109 LYS A N 1
ATOM 901 C CA . LYS A 1 109 ? 4.628 -0.241 -21.569 1.00 75.06 109 LYS A CA 1
ATOM 902 C C . LYS A 1 109 ? 3.581 -0.294 -22.695 1.00 75.06 109 LYS A C 1
ATOM 904 O O . LYS A 1 109 ? 2.416 0.008 -22.481 1.00 75.06 109 LYS A O 1
ATOM 909 N N . TYR A 1 110 ? 3.980 -0.617 -23.921 1.00 74.88 110 TYR A N 1
ATOM 910 C CA . TYR A 1 110 ? 3.059 -0.762 -25.054 1.00 74.88 110 TYR A CA 1
ATOM 911 C C . TYR A 1 110 ? 2.803 -2.255 -25.328 1.00 74.88 110 TYR A C 1
ATOM 913 O O . TYR A 1 110 ? 3.761 -3.030 -25.297 1.00 74.88 110 TYR A O 1
ATOM 921 N N . PRO A 1 111 ? 1.559 -2.687 -25.625 1.00 76.31 111 PRO A N 1
ATOM 922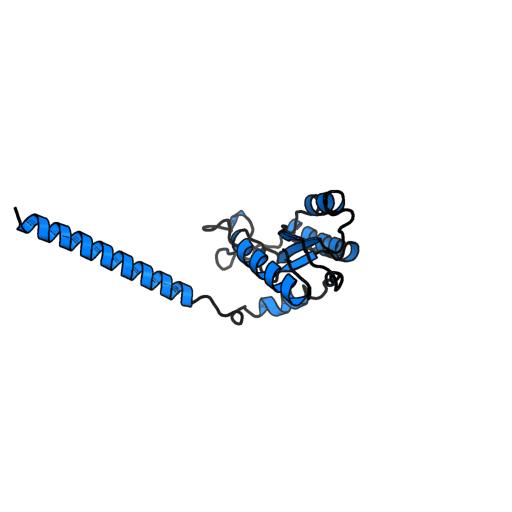 C CA . PRO A 1 111 ? 0.354 -1.883 -25.873 1.00 76.31 111 PRO A CA 1
ATOM 923 C C . PRO A 1 111 ? -0.453 -1.477 -24.631 1.00 76.31 111 PRO A C 1
ATOM 925 O O . PRO A 1 111 ? -1.358 -0.656 -24.765 1.00 76.31 111 PRO A O 1
ATOM 928 N N . ASP A 1 112 ? -0.157 -2.026 -23.449 1.00 82.56 112 ASP A N 1
ATOM 929 C CA . ASP A 1 112 ? -0.909 -1.754 -22.216 1.00 82.56 112 ASP A CA 1
ATOM 930 C C . ASP A 1 112 ? -0.118 -0.847 -21.247 1.00 82.56 112 ASP A C 1
ATOM 932 O O . ASP A 1 112 ? 0.674 -1.353 -20.443 1.00 82.56 112 ASP A O 1
ATOM 936 N N . PRO A 1 113 ? -0.351 0.484 -21.254 1.00 81.94 113 PRO A N 1
ATOM 937 C CA . PRO A 1 113 ? 0.364 1.422 -20.383 1.00 81.94 113 PRO A CA 1
ATOM 938 C C . PRO A 1 113 ? 0.055 1.222 -18.893 1.00 81.94 113 PRO A C 1
ATOM 940 O O . PRO A 1 113 ? 0.740 1.780 -18.031 1.00 81.94 113 PRO A O 1
ATOM 943 N N . TYR A 1 114 ? -0.979 0.439 -18.576 1.00 86.00 114 TYR A N 1
ATOM 944 C CA . TYR A 1 114 ? -1.437 0.167 -17.220 1.00 86.00 114 TYR A CA 1
ATOM 945 C C . TYR A 1 114 ? -0.842 -1.109 -16.632 1.00 86.00 114 TYR A C 1
ATOM 947 O O . TYR A 1 114 ? -0.996 -1.336 -15.426 1.00 86.00 114 TYR A O 1
ATOM 955 N N . ALA A 1 115 ? -0.171 -1.926 -17.446 1.00 83.12 115 ALA A N 1
ATOM 956 C CA . ALA A 1 115 ? 0.510 -3.135 -17.017 1.00 83.12 115 ALA A CA 1
ATOM 957 C C . ALA A 1 115 ? 1.966 -2.863 -16.609 1.00 83.12 115 ALA A C 1
ATOM 959 O O . ALA A 1 115 ? 2.587 -1.864 -16.977 1.00 83.12 115 ALA A O 1
ATOM 960 N N . CYS A 1 116 ? 2.523 -3.797 -15.839 1.00 80.25 116 CYS A N 1
ATOM 961 C CA . CYS A 1 116 ? 3.967 -3.914 -15.650 1.00 80.25 116 CYS A CA 1
ATOM 962 C C . CYS A 1 116 ? 4.515 -5.078 -16.484 1.00 80.25 116 CYS A C 1
ATOM 964 O O . CYS A 1 116 ? 5.163 -5.999 -15.980 1.00 80.25 116 CYS A O 1
ATOM 966 N N . GLU A 1 117 ? 4.180 -5.054 -17.767 1.00 74.56 117 GLU A N 1
ATOM 967 C CA . GLU A 1 117 ? 4.566 -6.046 -18.761 1.00 74.56 117 GLU A CA 1
ATOM 968 C C . GLU A 1 117 ? 5.097 -5.269 -19.969 1.00 74.56 117 GLU A C 1
ATOM 970 O O . GLU A 1 117 ? 4.509 -4.269 -20.376 1.00 74.56 117 GLU A O 1
ATOM 975 N N . GLY A 1 118 ? 6.253 -5.675 -20.482 1.00 66.06 118 GLY A N 1
ATOM 976 C CA . GLY A 1 118 ? 6.884 -5.079 -21.657 1.00 66.06 118 GLY A CA 1
ATOM 977 C C . GLY A 1 118 ? 7.293 -6.177 -22.639 1.00 66.06 118 GLY A C 1
ATOM 978 O O . GLY A 1 118 ? 7.242 -7.360 -22.282 1.00 66.06 118 GLY A O 1
ATOM 979 N N . PRO A 1 119 ? 7.699 -5.823 -23.869 1.00 63.44 119 PRO A N 1
ATOM 980 C CA . PRO A 1 119 ? 8.142 -6.812 -24.841 1.00 63.44 119 PRO A CA 1
ATOM 981 C C . PRO A 1 119 ? 9.314 -7.636 -24.282 1.00 63.44 119 PRO A C 1
ATOM 983 O O . PRO A 1 119 ? 10.206 -7.100 -23.618 1.00 63.44 119 PRO A O 1
ATOM 986 N N . GLN A 1 120 ? 9.294 -8.954 -24.523 1.00 54.72 120 GLN A N 1
ATOM 987 C CA . GLN A 1 120 ? 10.308 -9.875 -23.998 1.00 54.72 120 GLN A CA 1
ATOM 988 C C . GLN A 1 120 ? 11.715 -9.408 -24.403 1.00 54.72 120 GLN A C 1
ATOM 990 O O . GLN A 1 120 ? 11.975 -9.163 -25.577 1.00 54.72 120 GLN A O 1
ATOM 995 N N . GLY A 1 121 ? 12.615 -9.263 -23.425 1.00 53.69 121 GLY A N 1
ATOM 996 C CA . GLY A 1 121 ? 13.984 -8.772 -23.637 1.00 53.69 121 GLY A CA 1
ATOM 997 C C . GLY A 1 121 ? 14.202 -7.293 -23.299 1.00 53.69 121 GLY A C 1
ATOM 998 O O . GLY A 1 121 ? 15.348 -6.882 -23.140 1.00 53.69 121 GLY A O 1
ATOM 999 N N . HIS A 1 122 ? 13.140 -6.511 -23.083 1.00 54.28 122 HIS A N 1
ATOM 1000 C CA . HIS A 1 122 ? 13.240 -5.151 -22.542 1.00 54.28 122 HIS A CA 1
ATOM 1001 C C . HIS A 1 122 ? 13.109 -5.167 -21.018 1.00 54.28 122 HIS A C 1
ATOM 1003 O O . HIS A 1 122 ? 12.194 -4.584 -20.437 1.00 54.28 122 HIS A O 1
ATOM 1009 N N . ASN A 1 123 ? 14.053 -5.840 -20.360 1.00 55.28 123 ASN A N 1
ATOM 1010 C CA . ASN A 1 123 ? 14.322 -5.551 -18.958 1.00 55.28 123 ASN A CA 1
ATOM 1011 C C . ASN A 1 123 ? 14.968 -4.168 -18.943 1.00 55.28 123 ASN A C 1
ATOM 1013 O O . ASN A 1 123 ? 16.116 -4.013 -19.360 1.00 55.28 123 ASN A O 1
ATOM 1017 N N . GLY A 1 124 ? 14.198 -3.148 -18.560 1.00 54.16 124 GLY A N 1
ATOM 1018 C CA . GLY A 1 124 ? 14.755 -1.822 -18.361 1.00 54.16 124 GLY A CA 1
ATOM 1019 C C . GLY A 1 124 ? 15.925 -1.920 -17.389 1.00 54.16 124 GLY A C 1
ATOM 1020 O O . GLY A 1 124 ? 15.864 -2.649 -16.398 1.00 54.16 124 GLY A O 1
ATOM 1021 N N . THR A 1 125 ? 17.003 -1.191 -17.665 1.00 54.72 125 THR A N 1
ATOM 1022 C CA . THR A 1 125 ? 17.929 -0.829 -16.594 1.00 54.72 125 THR A CA 1
ATOM 1023 C C . THR A 1 125 ? 17.119 -0.146 -15.500 1.00 54.72 125 THR A C 1
ATOM 1025 O O . THR A 1 125 ? 16.192 0.608 -15.813 1.00 54.72 125 THR A O 1
ATOM 1028 N N . PHE A 1 126 ? 17.454 -0.407 -14.238 1.00 56.53 126 PHE A N 1
ATOM 1029 C CA . PHE A 1 126 ? 16.870 0.315 -13.116 1.00 56.53 126 PHE A CA 1
ATOM 1030 C C . PHE A 1 126 ? 16.948 1.811 -13.410 1.00 56.53 126 PHE A C 1
ATOM 1032 O O . PHE A 1 126 ? 18.034 2.354 -13.616 1.00 56.53 126 PHE A O 1
ATOM 1039 N N . GLU A 1 127 ? 15.800 2.473 -13.473 1.00 65.75 127 GLU A N 1
ATOM 1040 C CA . GLU A 1 127 ? 15.802 3.924 -13.405 1.00 65.75 127 GLU A CA 1
ATOM 1041 C C . GLU A 1 127 ? 16.323 4.299 -12.013 1.00 65.75 127 GLU A C 1
ATOM 1043 O O . GLU A 1 127 ? 15.915 3.688 -11.026 1.00 65.75 127 GLU A O 1
ATOM 1048 N N . GLN A 1 128 ? 17.246 5.256 -11.914 1.00 66.56 128 GLN A N 1
ATOM 1049 C CA . GLN A 1 128 ? 17.812 5.657 -10.620 1.00 66.56 128 GLN A CA 1
ATOM 1050 C C . GLN A 1 128 ? 16.697 6.009 -9.617 1.00 66.56 128 GLN A C 1
ATOM 1052 O O . GLN A 1 128 ? 16.733 5.548 -8.483 1.00 66.56 128 GLN A O 1
ATOM 1057 N N . ALA A 1 129 ? 15.629 6.662 -10.089 1.00 69.00 129 ALA A N 1
ATOM 1058 C CA . ALA A 1 129 ? 14.437 6.983 -9.301 1.00 69.00 129 ALA A CA 1
ATOM 1059 C C . ALA A 1 129 ? 13.785 5.760 -8.629 1.00 69.00 129 ALA A C 1
ATOM 1061 O O . ALA A 1 129 ? 13.281 5.841 -7.520 1.00 69.00 129 ALA A O 1
ATOM 1062 N N . ASN A 1 130 ? 13.822 4.603 -9.283 1.00 77.38 130 ASN A N 1
ATOM 1063 C CA . ASN A 1 130 ? 13.243 3.358 -8.789 1.00 77.38 130 ASN A CA 1
ATOM 1064 C C . ASN A 1 130 ? 14.080 2.752 -7.638 1.00 77.38 130 ASN A C 1
ATOM 1066 O O . ASN A 1 130 ? 13.529 2.133 -6.723 1.00 77.38 130 ASN A O 1
ATOM 1070 N N . ILE A 1 131 ? 15.406 2.936 -7.686 1.00 78.81 131 ILE A N 1
ATOM 1071 C CA . ILE A 1 131 ? 16.336 2.583 -6.601 1.00 78.81 131 ILE A CA 1
ATOM 1072 C C . ILE A 1 131 ? 16.182 3.577 -5.447 1.00 78.81 131 ILE A C 1
ATOM 1074 O O . ILE A 1 131 ? 16.089 3.158 -4.295 1.00 78.81 131 ILE A O 1
ATOM 1078 N N . ASP A 1 132 ? 16.102 4.869 -5.757 1.00 83.69 132 ASP A N 1
ATOM 1079 C CA . ASP A 1 132 ? 15.928 5.930 -4.764 1.00 83.69 132 ASP A CA 1
ATOM 1080 C C . ASP A 1 132 ? 14.608 5.745 -3.997 1.00 83.69 132 ASP A C 1
ATOM 1082 O O . ASP A 1 132 ? 14.597 5.786 -2.768 1.00 83.69 132 ASP A O 1
ATOM 1086 N N . ASP A 1 133 ? 13.515 5.432 -4.703 1.00 89.25 133 ASP A N 1
ATOM 1087 C CA . ASP A 1 133 ? 12.223 5.074 -4.110 1.00 89.25 133 ASP A CA 1
ATOM 1088 C C . ASP A 1 133 ? 12.346 3.866 -3.173 1.00 89.25 133 ASP A C 1
ATOM 1090 O O . ASP A 1 133 ? 11.751 3.842 -2.098 1.00 89.25 133 ASP A O 1
ATOM 1094 N N . GLN A 1 134 ? 13.092 2.834 -3.577 1.00 87.81 134 GLN A N 1
ATOM 1095 C CA . GLN A 1 134 ? 13.281 1.634 -2.761 1.00 87.81 134 GLN A CA 1
ATOM 1096 C C . GLN A 1 134 ? 13.999 1.968 -1.445 1.00 87.81 134 GLN A C 1
ATOM 1098 O O . GLN A 1 134 ? 13.531 1.576 -0.379 1.00 87.81 134 GLN A O 1
ATOM 1103 N N . GLN A 1 135 ? 15.079 2.749 -1.510 1.00 87.88 135 GLN A N 1
ATOM 1104 C CA . GLN A 1 135 ? 15.824 3.185 -0.326 1.00 87.88 135 GLN A CA 1
ATOM 1105 C C . GLN A 1 135 ? 14.983 4.083 0.589 1.00 87.88 135 GLN A C 1
ATOM 1107 O O . GLN A 1 135 ? 15.001 3.916 1.809 1.00 87.88 135 GLN A O 1
ATOM 1112 N N . GLN A 1 136 ? 14.217 5.015 0.016 1.00 92.56 136 GLN A N 1
ATOM 1113 C CA . GLN A 1 136 ? 13.335 5.889 0.789 1.00 92.56 136 GLN A CA 1
ATOM 1114 C C . GLN A 1 136 ? 12.194 5.112 1.453 1.00 92.56 136 GLN A C 1
ATOM 1116 O O . GLN A 1 136 ? 11.881 5.379 2.607 1.00 92.56 136 GLN A O 1
ATOM 1121 N N . LEU A 1 137 ? 11.607 4.115 0.781 1.00 93.81 137 LEU A N 1
ATOM 1122 C CA . LEU A 1 137 ? 10.578 3.258 1.380 1.00 93.81 137 LEU A CA 1
ATOM 1123 C C . LEU A 1 137 ? 11.119 2.439 2.558 1.00 93.81 137 LEU A C 1
ATOM 1125 O O . LEU A 1 137 ? 10.414 2.254 3.548 1.00 93.81 137 LEU A O 1
ATOM 1129 N N . GLU A 1 138 ? 12.354 1.942 2.466 1.00 91.25 138 GLU A N 1
ATOM 1130 C CA . GLU A 1 138 ? 12.999 1.219 3.567 1.00 91.25 138 GLU A CA 1
ATOM 1131 C C . GLU A 1 138 ? 13.194 2.123 4.790 1.00 91.25 138 GLU A C 1
ATOM 1133 O O . GLU A 1 138 ? 12.880 1.714 5.909 1.00 91.25 138 GLU A O 1
ATOM 1138 N N . GLN A 1 139 ? 13.655 3.359 4.580 1.00 93.19 139 GLN A N 1
ATOM 1139 C CA . GLN A 1 139 ? 13.799 4.360 5.643 1.00 93.19 139 GLN A CA 1
ATOM 1140 C C . GLN A 1 139 ? 12.439 4.742 6.239 1.00 93.19 139 GLN A C 1
ATOM 1142 O O . GLN A 1 139 ? 12.259 4.689 7.455 1.00 93.19 139 GLN A O 1
ATOM 1147 N N . GLU A 1 140 ? 11.455 5.033 5.388 1.00 95.62 140 GLU A N 1
ATOM 1148 C CA . GLU A 1 140 ? 10.086 5.361 5.789 1.00 95.62 140 GLU A CA 1
ATOM 1149 C C . GLU A 1 140 ? 9.464 4.239 6.633 1.00 95.62 140 GLU A C 1
ATOM 1151 O O . GLU A 1 140 ? 8.812 4.498 7.646 1.00 95.62 140 GLU A O 1
ATOM 1156 N N . GLN A 1 141 ? 9.691 2.978 6.254 1.00 95.00 141 GLN A N 1
ATOM 1157 C CA . GLN A 1 141 ? 9.180 1.839 7.006 1.00 95.00 141 GLN A CA 1
ATOM 1158 C C . GLN A 1 141 ? 9.898 1.645 8.342 1.00 95.00 141 GLN A C 1
ATOM 1160 O O . GLN A 1 141 ? 9.257 1.262 9.323 1.00 95.00 141 GLN A O 1
ATOM 1165 N N . GLN A 1 142 ? 11.208 1.894 8.402 1.00 93.88 142 GLN A N 1
ATOM 1166 C CA . GLN A 1 142 ? 11.952 1.874 9.664 1.00 93.88 142 GLN A CA 1
ATOM 1167 C C . GLN A 1 142 ? 11.433 2.938 10.635 1.00 93.88 142 GLN A C 1
ATOM 1169 O O . GLN A 1 142 ? 11.332 2.666 11.831 1.00 93.88 142 GLN A O 1
ATOM 1174 N N . GLU A 1 143 ? 11.073 4.112 10.121 1.00 95.00 143 GLU A N 1
ATOM 1175 C CA . GLU A 1 143 ? 10.594 5.236 10.919 1.00 95.00 143 GLU A CA 1
ATOM 1176 C C . GLU A 1 143 ? 9.136 5.070 11.373 1.00 95.00 143 GLU A C 1
ATOM 1178 O O . GLU A 1 143 ? 8.833 5.225 12.557 1.00 95.00 143 GLU A O 1
ATOM 1183 N N . HIS A 1 144 ? 8.221 4.741 10.457 1.00 95.69 144 HIS A N 1
ATOM 1184 C CA . HIS A 1 144 ? 6.779 4.808 10.729 1.00 95.69 144 HIS A CA 1
ATOM 1185 C C . HIS A 1 144 ? 6.101 3.457 10.942 1.00 95.69 144 HIS A C 1
ATOM 1187 O O . HIS A 1 144 ? 5.039 3.411 11.566 1.00 95.69 144 HIS A O 1
ATOM 1193 N N . ARG A 1 145 ? 6.689 2.369 10.426 1.00 95.69 145 ARG A N 1
ATOM 1194 C CA . ARG A 1 145 ? 6.181 0.990 10.540 1.00 95.69 145 ARG A CA 1
ATOM 1195 C C . ARG A 1 145 ? 4.711 0.811 10.135 1.00 95.69 145 ARG A C 1
ATOM 1197 O O . ARG A 1 145 ? 4.015 -0.040 10.691 1.00 95.69 145 ARG A O 1
ATOM 1204 N N . ASP A 1 146 ? 4.240 1.600 9.174 1.00 97.00 146 ASP A N 1
ATOM 1205 C CA . ASP A 1 146 ? 2.850 1.635 8.703 1.00 97.00 146 ASP A CA 1
ATOM 1206 C C . ASP A 1 146 ? 2.692 1.222 7.229 1.00 97.00 146 ASP A C 1
ATOM 1208 O O . ASP A 1 146 ? 1.576 1.233 6.699 1.00 97.00 146 ASP A O 1
ATOM 1212 N N . LEU A 1 147 ? 3.777 0.818 6.560 1.00 96.69 147 LEU A N 1
ATOM 1213 C CA . LEU A 1 147 ? 3.731 0.273 5.208 1.00 96.69 147 LEU A CA 1
ATOM 1214 C C . LEU A 1 147 ? 3.462 -1.232 5.242 1.00 96.69 147 LEU A C 1
ATOM 1216 O O . LEU A 1 147 ? 4.115 -1.994 5.957 1.00 96.69 147 LEU A O 1
ATOM 1220 N N . ILE A 1 148 ? 2.527 -1.665 4.404 1.00 95.00 148 ILE A N 1
ATOM 1221 C CA . ILE A 1 148 ? 2.245 -3.065 4.106 1.00 95.00 148 ILE A CA 1
ATOM 1222 C C . ILE A 1 148 ? 2.711 -3.333 2.680 1.00 95.00 148 ILE A C 1
ATOM 1224 O O . ILE A 1 148 ? 2.190 -2.759 1.718 1.00 95.00 148 ILE A O 1
ATOM 1228 N N . PHE A 1 149 ? 3.684 -4.231 2.547 1.00 92.19 149 PHE A N 1
ATOM 1229 C CA . PHE A 1 149 ? 4.191 -4.639 1.247 1.00 92.19 149 PHE A CA 1
ATOM 1230 C C . PHE A 1 149 ? 3.242 -5.633 0.577 1.00 92.19 149 PHE A C 1
ATOM 1232 O O . PHE A 1 149 ? 2.904 -6.680 1.132 1.00 92.19 149 PHE A O 1
ATOM 1239 N N . VAL A 1 150 ? 2.829 -5.307 -0.643 1.00 90.19 150 VAL A N 1
ATOM 1240 C CA . VAL A 1 150 ? 2.014 -6.175 -1.488 1.00 90.19 150 VAL A CA 1
ATOM 1241 C C . VAL A 1 150 ? 2.946 -6.895 -2.465 1.00 90.19 150 VAL A C 1
ATOM 1243 O O . VAL A 1 150 ? 3.569 -6.217 -3.287 1.00 90.19 150 VAL A O 1
ATOM 1246 N N . PRO A 1 151 ? 3.016 -8.243 -2.447 1.00 87.75 151 PRO A N 1
ATOM 1247 C CA . PRO A 1 151 ? 3.958 -9.031 -3.248 1.00 87.75 151 PRO A CA 1
ATOM 1248 C C . PRO A 1 151 ? 3.513 -9.124 -4.714 1.00 87.75 151 PRO A C 1
ATOM 1250 O O . PRO A 1 151 ? 3.214 -10.189 -5.250 1.00 87.75 151 PRO A O 1
ATOM 1253 N N . ARG A 1 152 ? 3.397 -7.971 -5.368 1.00 86.88 152 ARG A N 1
ATOM 1254 C CA . ARG A 1 152 ? 3.031 -7.826 -6.772 1.00 86.88 152 ARG A CA 1
ATOM 1255 C C . ARG A 1 152 ? 3.604 -6.527 -7.304 1.00 86.88 152 ARG A C 1
ATOM 1257 O O . ARG A 1 152 ? 3.547 -5.518 -6.607 1.00 86.88 152 ARG A O 1
ATOM 1264 N N . LYS A 1 153 ? 4.078 -6.543 -8.549 1.00 87.81 153 LYS A N 1
ATOM 1265 C CA . LYS A 1 153 ? 4.610 -5.359 -9.237 1.00 87.81 153 LYS A CA 1
ATOM 1266 C C . LYS A 1 153 ? 3.580 -4.226 -9.284 1.00 87.81 153 LYS A C 1
ATOM 1268 O O . LYS A 1 153 ? 2.396 -4.452 -9.558 1.00 87.81 153 LYS A O 1
ATOM 1273 N N . GLU A 1 154 ? 4.040 -3.011 -9.027 1.00 87.19 154 GLU A N 1
ATOM 1274 C CA . GLU A 1 154 ? 3.265 -1.777 -9.032 1.00 87.19 154 GLU A CA 1
ATOM 1275 C C . GLU A 1 154 ? 2.825 -1.461 -10.456 1.00 87.19 154 GLU A C 1
ATOM 1277 O O . GLU A 1 154 ? 3.626 -1.298 -11.375 1.00 87.19 154 GLU A O 1
ATOM 1282 N N . SER A 1 155 ? 1.518 -1.394 -10.647 1.00 88.94 155 SER A N 1
ATOM 1283 C CA . SER A 1 155 ? 0.897 -1.027 -11.907 1.00 88.94 155 SER A CA 1
ATOM 1284 C C . SER A 1 155 ? -0.550 -0.655 -11.627 1.00 88.94 155 SER A C 1
ATOM 1286 O O . SER A 1 155 ? -1.131 -1.081 -10.627 1.00 88.94 155 SER A O 1
ATOM 1288 N N . TYR A 1 156 ? -1.176 0.088 -12.531 1.00 88.56 156 TYR A N 1
ATOM 1289 C CA . TYR A 1 156 ? -2.599 0.368 -12.382 1.00 88.56 156 TYR A CA 1
ATOM 1290 C C . TYR A 1 156 ? -3.426 -0.933 -12.434 1.00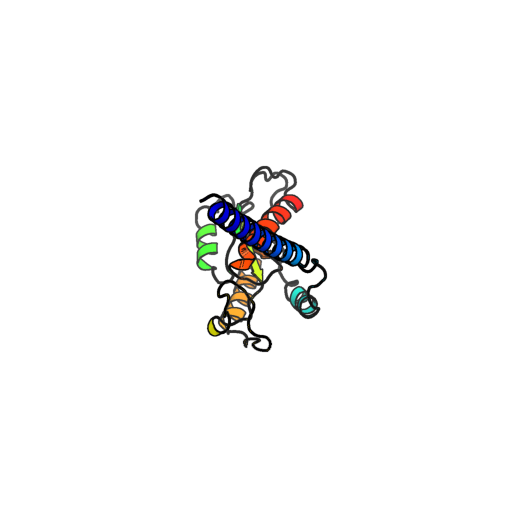 88.56 156 TYR A C 1
ATOM 1292 O O . TYR A 1 156 ? -4.355 -1.126 -11.651 1.00 88.56 156 TYR A O 1
ATOM 1300 N N . ARG A 1 157 ? -3.014 -1.904 -13.261 1.00 88.31 157 ARG A N 1
ATOM 1301 C CA . ARG A 1 157 ? -3.654 -3.225 -13.370 1.00 88.31 157 ARG A CA 1
ATOM 1302 C C . ARG A 1 157 ? -3.529 -4.081 -12.101 1.00 88.31 157 ARG A C 1
ATOM 1304 O O . ARG A 1 157 ? -4.310 -5.014 -11.906 1.00 88.31 157 ARG A O 1
ATOM 1311 N N . SER A 1 158 ? -2.576 -3.780 -11.214 1.00 88.25 158 SER A N 1
ATOM 1312 C CA . SER A 1 158 ? -2.419 -4.475 -9.931 1.00 88.25 158 SER A CA 1
ATOM 1313 C C . SER A 1 158 ? -3.207 -3.854 -8.775 1.00 88.25 158 SER A C 1
ATOM 1315 O O . SER A 1 158 ? -3.248 -4.463 -7.706 1.00 88.25 158 SER A O 1
ATOM 1317 N N . LEU A 1 159 ? -3.940 -2.752 -8.984 1.00 92.56 159 LEU A N 1
ATOM 1318 C CA . LEU A 1 159 ? -4.778 -2.131 -7.946 1.00 92.56 159 LEU A CA 1
ATOM 1319 C C . LEU A 1 159 ? -5.826 -3.082 -7.358 1.00 92.56 159 LEU A C 1
ATOM 1321 O O . LEU A 1 159 ? -5.982 -3.150 -6.143 1.00 92.56 159 LEU A O 1
ATOM 1325 N N . VAL A 1 160 ? -6.501 -3.877 -8.192 1.00 94.31 160 VAL A N 1
ATOM 1326 C CA . VAL A 1 160 ? -7.489 -4.862 -7.710 1.00 94.31 160 VAL A CA 1
ATOM 1327 C C . VAL A 1 160 ? -6.828 -5.907 -6.805 1.00 94.31 160 VAL A C 1
ATOM 1329 O O . VAL A 1 160 ? -7.418 -6.352 -5.822 1.00 94.31 160 VAL A O 1
ATOM 1332 N N . TYR A 1 161 ? -5.575 -6.265 -7.096 1.00 92.44 161 TYR A N 1
ATOM 1333 C CA . TYR A 1 161 ? -4.811 -7.172 -6.247 1.00 92.44 161 TYR A CA 1
ATOM 1334 C C . TYR A 1 161 ? -4.428 -6.513 -4.923 1.00 92.44 161 TYR A C 1
ATOM 1336 O O . TYR A 1 161 ? -4.606 -7.143 -3.887 1.00 92.44 161 TYR A O 1
ATOM 1344 N N . LYS A 1 162 ? -3.978 -5.249 -4.932 1.00 92.62 162 LYS A N 1
ATOM 1345 C CA . LYS A 1 162 ? -3.738 -4.486 -3.695 1.00 92.62 162 LYS A CA 1
ATOM 1346 C C . LYS A 1 162 ? -4.984 -4.439 -2.821 1.00 92.62 162 LYS A C 1
ATOM 1348 O O . LYS A 1 162 ? -4.887 -4.687 -1.627 1.00 92.62 162 LYS A O 1
ATOM 1353 N N . LEU A 1 163 ? -6.146 -4.187 -3.417 1.00 96.00 163 LEU A N 1
ATOM 1354 C CA . LEU A 1 163 ? -7.415 -4.158 -2.700 1.00 96.00 163 LEU A CA 1
ATOM 1355 C C . LEU A 1 163 ? -7.748 -5.524 -2.083 1.00 96.00 163 LEU A C 1
ATOM 1357 O O . LEU A 1 163 ? -8.020 -5.614 -0.890 1.00 96.00 163 LEU A O 1
ATOM 1361 N N . LYS A 1 164 ? -7.680 -6.607 -2.868 1.00 95.69 164 LYS A N 1
ATOM 1362 C CA . LYS A 1 164 ? -7.919 -7.969 -2.362 1.00 95.69 164 LYS A CA 1
ATOM 1363 C C . LYS A 1 164 ? -6.933 -8.338 -1.249 1.00 95.69 164 LYS A C 1
ATOM 1365 O O . LYS A 1 164 ? -7.329 -8.924 -0.243 1.00 95.69 164 LYS A O 1
ATOM 1370 N N . PHE A 1 165 ? -5.662 -7.985 -1.428 1.00 95.00 165 PHE A N 1
ATOM 1371 C CA . PHE A 1 165 ? -4.616 -8.204 -0.440 1.00 95.00 165 PHE A CA 1
ATOM 1372 C C . PHE A 1 165 ? -4.885 -7.412 0.840 1.00 95.00 165 PHE A C 1
ATOM 1374 O O . PHE A 1 165 ? -4.729 -7.970 1.918 1.00 95.00 165 PHE A O 1
ATOM 1381 N N . ALA A 1 166 ? -5.358 -6.165 0.736 1.00 95.38 166 ALA A N 1
ATOM 1382 C CA . ALA A 1 166 ? -5.746 -5.354 1.885 1.00 95.38 166 ALA A CA 1
ATOM 1383 C C . ALA A 1 166 ? -6.795 -6.067 2.737 1.00 95.38 166 ALA A C 1
ATOM 1385 O O . ALA A 1 166 ? -6.566 -6.276 3.923 1.00 95.38 166 ALA A O 1
ATOM 1386 N N . TYR A 1 167 ? -7.893 -6.521 2.123 1.00 96.06 167 TYR A N 1
ATOM 1387 C CA . TYR A 1 167 ? -8.939 -7.249 2.843 1.00 96.06 167 TYR A CA 1
ATOM 1388 C C . TYR A 1 167 ? -8.399 -8.497 3.536 1.00 96.06 167 TYR A C 1
ATOM 1390 O O . TYR A 1 167 ? -8.661 -8.693 4.720 1.00 96.06 167 TYR A O 1
ATOM 1398 N N . LYS A 1 168 ? -7.614 -9.311 2.818 1.00 94.44 168 LYS A N 1
ATOM 1399 C CA . LYS A 1 168 ? -7.006 -10.517 3.388 1.00 94.44 168 LYS A CA 1
ATOM 1400 C C . LYS A 1 168 ? -6.090 -10.183 4.567 1.00 94.44 168 LYS A C 1
ATOM 1402 O O . LYS A 1 168 ? -6.207 -10.789 5.626 1.00 94.44 168 LYS A O 1
ATOM 1407 N N . TRP A 1 169 ? -5.200 -9.209 4.398 1.00 94.81 169 TRP A N 1
ATOM 1408 C CA . TRP A 1 169 ? -4.279 -8.799 5.450 1.00 94.81 169 TRP A CA 1
ATOM 1409 C C . TRP A 1 169 ? -5.043 -8.312 6.686 1.00 94.81 169 TRP A C 1
ATOM 1411 O O . TRP A 1 169 ? -4.726 -8.733 7.797 1.00 94.81 169 TRP A O 1
ATOM 1421 N N . SER A 1 170 ? -6.091 -7.502 6.504 1.00 95.12 170 SER A N 1
ATOM 1422 C CA . SER A 1 170 ? -6.923 -7.014 7.605 1.00 95.12 170 SER A CA 1
ATOM 1423 C C . SER A 1 170 ? -7.616 -8.155 8.353 1.00 95.12 170 SER A C 1
ATOM 1425 O O . SER A 1 170 ? -7.599 -8.164 9.582 1.00 95.12 170 SER A O 1
ATOM 1427 N N . THR A 1 171 ? -8.192 -9.140 7.655 1.00 94.12 171 THR A N 1
ATOM 1428 C CA . THR A 1 171 ? -8.852 -10.282 8.317 1.00 94.12 171 THR A CA 1
ATOM 1429 C C . THR A 1 171 ? -7.872 -11.197 9.041 1.00 94.12 171 THR A C 1
ATOM 1431 O O . THR A 1 171 ? -8.218 -11.749 10.082 1.00 94.12 171 THR A O 1
ATOM 1434 N N . ASP A 1 172 ? -6.654 -11.339 8.516 1.00 93.00 172 ASP A N 1
ATOM 1435 C CA . ASP A 1 172 ? -5.633 -12.217 9.093 1.00 93.00 172 ASP A CA 1
ATOM 1436 C C . ASP A 1 172 ? -4.999 -11.608 10.362 1.00 93.00 172 ASP A C 1
ATOM 1438 O O . ASP A 1 172 ? -4.614 -12.344 11.270 1.00 93.00 172 ASP A O 1
ATOM 1442 N N . HIS A 1 173 ? -4.919 -10.274 10.457 1.00 92.81 173 HIS A N 1
ATOM 1443 C CA . HIS A 1 173 ? -4.187 -9.578 11.528 1.00 92.81 173 HIS A CA 1
ATOM 1444 C C . HIS A 1 173 ? -5.073 -8.823 12.528 1.00 92.81 173 HIS A C 1
ATOM 1446 O O . HIS A 1 173 ? -4.579 -8.406 13.577 1.00 92.81 173 HIS A O 1
ATOM 1452 N N . VAL A 1 174 ? -6.369 -8.638 12.245 1.00 94.50 174 VAL A N 1
ATOM 1453 C CA . VAL A 1 174 ? -7.288 -7.864 13.099 1.00 94.50 174 VAL A CA 1
ATOM 1454 C C . VAL A 1 174 ? -8.472 -8.731 13.546 1.00 94.50 174 VAL A C 1
ATOM 1456 O O . VAL A 1 174 ? -9.527 -8.728 12.915 1.00 94.50 174 VAL A O 1
ATOM 1459 N N . PRO A 1 175 ? -8.365 -9.455 14.676 1.00 92.81 175 PRO A N 1
ATOM 1460 C CA . PRO A 1 175 ? -9.372 -10.445 15.074 1.00 92.81 175 PRO A CA 1
ATOM 1461 C C . PRO A 1 175 ? -10.772 -9.878 15.341 1.00 92.81 175 PRO A C 1
ATOM 1463 O O . PRO A 1 175 ? -11.764 -10.595 15.243 1.00 92.81 175 PRO A O 1
ATOM 1466 N N . LYS A 1 176 ? -10.864 -8.600 15.729 1.00 95.56 176 LYS A N 1
ATOM 1467 C CA . LYS A 1 176 ? -12.129 -7.916 16.055 1.00 95.56 176 LYS A CA 1
ATOM 1468 C C . LYS A 1 176 ? -12.575 -6.938 14.970 1.00 95.56 176 LYS A C 1
ATOM 1470 O O . LYS A 1 176 ? -13.394 -6.057 15.244 1.00 95.56 176 LYS A O 1
ATOM 1475 N N . LEU A 1 177 ? -12.040 -7.089 13.760 1.00 96.25 177 LEU A N 1
ATOM 1476 C CA . LEU A 1 177 ? -12.367 -6.248 12.621 1.00 96.25 177 LEU A CA 1
ATOM 1477 C C . LEU A 1 177 ? -13.872 -6.243 12.349 1.00 96.25 177 LEU A C 1
ATOM 1479 O O . LEU A 1 177 ? -14.521 -7.286 12.305 1.00 96.25 177 LEU A O 1
ATOM 1483 N N . LYS A 1 178 ? -14.415 -5.045 12.155 1.00 96.06 178 LYS A N 1
ATOM 1484 C CA . LYS A 1 178 ? -15.801 -4.817 11.738 1.00 96.06 178 LYS A CA 1
ATOM 1485 C C . LYS A 1 178 ? -15.869 -4.022 10.441 1.00 96.06 178 LYS A C 1
ATOM 1487 O O . LYS A 1 178 ? -16.768 -4.265 9.646 1.00 96.06 178 LYS A O 1
ATOM 1492 N N . TRP A 1 179 ? -14.929 -3.098 10.241 1.00 95.88 179 TRP A N 1
ATOM 1493 C CA . TRP A 1 179 ? -14.930 -2.165 9.120 1.00 95.88 179 TRP A CA 1
ATOM 1494 C C . TRP A 1 179 ? -13.526 -2.002 8.536 1.00 95.88 179 TRP A C 1
ATOM 1496 O O . TRP A 1 179 ? -12.545 -1.950 9.284 1.00 95.88 179 TRP A O 1
ATOM 1506 N N . VAL A 1 180 ? -13.470 -1.901 7.210 1.00 91.31 180 VAL A N 1
ATOM 1507 C CA . VAL A 1 180 ? -12.291 -1.562 6.403 1.00 91.31 180 VAL A CA 1
ATOM 1508 C C . VAL A 1 180 ? -12.676 -0.415 5.485 1.00 91.31 180 VAL A C 1
ATOM 1510 O O . VAL A 1 180 ? -13.788 -0.516 4.914 1.00 91.31 180 VAL A O 1
#

Organism: NCBI:txid210454

InterPro domains:
  IPR002659 Glycosyl transferase, family 31 [PTHR11214] (40-180)

Secondary structure (DSSP, 8-state):
-HHHHHHHHHHHHHHHHHHHHHHHHHHHHHHTPPPTT---THHHHHHHHTTSSPPPPPPPTT--B-EEEE--TT-HHHHHHHHHTTTTT-GGGEEEEEEEP--S-GGG--S-TTSS--STT--PPPPHHHHHHHHHHHHHHHHH--EEEEEEE-SGGGHHHHHHHHHHHHHHH-TT--B-

Foldseek 3Di:
DVVVVVVVVVVVVVVVVVVVVVVVVVVVVVVPPPDPPPDDCVLVVVVVVVVPADAADFADQQDAAAAEAEDELPCPVVVVVCVVPPCVVVLRRYAYEYEDAQQQDQVQCPPHSQDSDGPPPCRHDDDVVRVVSVVVVRVVCVPRSRYDYQHHHDGNVCVVVSVVVSVVVCVVRHVNYNYD